Protein AF-A0A0F9DLK7-F1 (afdb_monomer_lite)

Foldseek 3Di:
DDPPDLPDDPDPVSLVVVQKDWDAPVLQVLLVVLPDDFSDDDPDDRITIDHNQLVLLSVDPPCVVCSSVLSNVCNVDVVLVVVLSVLLVVVPPPSPVNNVSSVVVSCVVCVVSPD

pLDDT: mean 80.86, std 14.22, range [30.17, 93.94]

Organism: NCBI:txid412755

Structure (mmCIF, N/CA/C/O backbone):
data_AF-A0A0F9DLK7-F1
#
_entry.id   AF-A0A0F9DLK7-F1
#
loop_
_atom_site.group_PDB
_atom_site.id
_atom_site.type_symbol
_atom_site.label_atom_id
_atom_site.label_alt_id
_atom_site.label_comp_id
_atom_site.label_asym_id
_atom_site.label_entity_id
_atom_site.label_seq_id
_atom_site.pdbx_PDB_ins_code
_atom_site.Cartn_x
_atom_site.Cartn_y
_atom_site.Cartn_z
_atom_site.occupancy
_atom_site.B_iso_or_equiv
_atom_site.auth_seq_id
_atom_site.auth_comp_id
_atom_site.auth_asym_id
_atom_site.auth_atom_id
_atom_site.pdbx_PDB_model_num
ATOM 1 N N . MET A 1 1 ? -1.769 -17.358 2.746 1.00 35.41 1 MET A N 1
ATOM 2 C CA . MET A 1 1 ? -0.573 -17.724 1.949 1.00 35.41 1 MET A CA 1
ATOM 3 C C . MET A 1 1 ? 0.382 -16.548 2.025 1.00 35.41 1 MET A C 1
ATOM 5 O O . MET A 1 1 ? -0.069 -15.435 1.820 1.00 35.41 1 MET A O 1
ATOM 9 N N . SER A 1 2 ? 1.641 -16.766 2.405 1.00 30.17 2 SER A N 1
ATOM 10 C CA . SER A 1 2 ? 2.644 -15.695 2.486 1.00 30.17 2 SER A CA 1
ATOM 11 C C . SER A 1 2 ? 3.242 -15.463 1.094 1.00 30.17 2 SER A C 1
ATOM 13 O O . SER A 1 2 ? 3.656 -16.431 0.456 1.00 30.17 2 SER A O 1
ATOM 15 N N . PHE A 1 3 ? 3.294 -14.214 0.620 1.00 45.53 3 PHE A N 1
ATOM 16 C CA . PHE A 1 3 ? 3.928 -13.813 -0.649 1.00 45.53 3 PHE A CA 1
ATOM 17 C C . PHE A 1 3 ? 5.474 -13.862 -0.580 1.00 45.53 3 PHE A C 1
ATOM 19 O O . PHE A 1 3 ? 6.168 -13.073 -1.210 1.00 45.53 3 PHE A O 1
ATOM 26 N N . ASN A 1 4 ? 6.038 -14.820 0.162 1.00 39.31 4 ASN A N 1
ATOM 27 C CA . ASN A 1 4 ? 7.477 -14.999 0.376 1.00 39.31 4 ASN A CA 1
ATOM 28 C C . ASN A 1 4 ? 8.162 -15.792 -0.747 1.00 39.31 4 ASN A C 1
ATOM 30 O O . ASN A 1 4 ? 9.014 -16.641 -0.490 1.00 39.31 4 ASN A O 1
ATOM 34 N N . ASN A 1 5 ? 7.807 -15.520 -2.001 1.00 35.41 5 ASN A N 1
ATOM 35 C CA . ASN A 1 5 ? 8.650 -15.922 -3.118 1.00 35.41 5 ASN A CA 1
ATOM 36 C C . ASN A 1 5 ? 9.215 -14.637 -3.724 1.00 35.41 5 ASN A C 1
ATOM 38 O O . ASN A 1 5 ? 8.425 -13.843 -4.238 1.00 35.41 5 ASN A O 1
ATOM 42 N N . PRO A 1 6 ? 10.534 -14.384 -3.648 1.00 42.22 6 PRO A N 1
ATOM 43 C CA . PRO A 1 6 ? 11.109 -13.202 -4.264 1.00 42.22 6 PRO A CA 1
ATOM 44 C C . PRO A 1 6 ? 10.971 -13.354 -5.780 1.00 42.22 6 PRO A C 1
ATOM 46 O O . PRO A 1 6 ? 11.778 -14.010 -6.438 1.00 42.22 6 PRO A O 1
ATOM 49 N N . ILE A 1 7 ? 9.901 -12.787 -6.339 1.00 51.16 7 ILE A N 1
ATOM 50 C CA . ILE A 1 7 ? 9.761 -12.618 -7.779 1.00 51.16 7 ILE A CA 1
ATOM 51 C C . ILE A 1 7 ? 10.892 -11.678 -8.183 1.00 51.16 7 ILE A C 1
ATOM 53 O O . ILE A 1 7 ? 10.951 -10.522 -7.759 1.00 51.16 7 ILE A O 1
ATOM 57 N N . ASN A 1 8 ? 11.847 -12.219 -8.935 1.00 55.75 8 ASN A N 1
ATOM 58 C CA . ASN A 1 8 ? 13.026 -11.480 -9.341 1.00 55.75 8 ASN A CA 1
ATOM 59 C C . ASN A 1 8 ? 12.688 -10.682 -10.603 1.00 55.75 8 ASN A C 1
ATOM 61 O O . ASN A 1 8 ? 12.758 -11.213 -11.710 1.00 55.75 8 ASN A O 1
ATOM 65 N N . PHE A 1 9 ? 12.235 -9.442 -10.427 1.00 61.44 9 PHE A N 1
ATOM 66 C CA . PHE A 1 9 ? 11.928 -8.560 -11.547 1.00 61.44 9 PHE A CA 1
ATOM 67 C C . PHE A 1 9 ? 13.235 -8.023 -12.148 1.00 61.44 9 PHE A C 1
ATOM 69 O O . PHE A 1 9 ? 13.995 -7.316 -11.493 1.00 61.44 9 PHE A O 1
ATOM 76 N N . ASN A 1 10 ? 13.499 -8.337 -13.412 1.00 66.62 10 ASN A N 1
ATOM 77 C CA . ASN A 1 10 ? 14.723 -7.993 -14.136 1.00 66.62 10 ASN A CA 1
ATOM 78 C C . ASN A 1 10 ? 14.671 -6.598 -14.775 1.00 66.62 10 ASN A C 1
ATOM 80 O O . ASN A 1 10 ? 15.671 -6.122 -15.316 1.00 66.62 10 ASN A O 1
ATOM 84 N N . SER A 1 11 ? 13.513 -5.927 -14.759 1.00 73.19 11 SER A N 1
ATOM 85 C CA . SER A 1 11 ? 13.381 -4.578 -15.308 1.00 73.19 11 SER A CA 1
ATOM 86 C C . SER A 1 11 ? 12.266 -3.749 -14.667 1.00 73.19 11 SER A C 1
ATOM 88 O O . SER A 1 11 ? 11.283 -4.259 -14.132 1.00 73.19 11 SER A O 1
ATOM 90 N N . ALA A 1 12 ? 12.372 -2.426 -14.818 1.00 74.94 12 ALA A N 1
ATOM 91 C CA . ALA A 1 12 ? 11.305 -1.491 -14.465 1.00 74.94 12 ALA A CA 1
ATOM 92 C C . ALA A 1 12 ? 10.008 -1.708 -15.273 1.00 74.94 12 ALA A C 1
ATOM 94 O O . ALA A 1 12 ? 8.959 -1.207 -14.876 1.00 74.94 12 ALA A O 1
ATOM 95 N N . ASN A 1 13 ? 10.064 -2.393 -16.421 1.00 79.94 13 ASN A N 1
ATOM 96 C CA . ASN A 1 13 ? 8.870 -2.710 -17.206 1.00 79.94 13 ASN A CA 1
ATOM 97 C C . ASN A 1 13 ? 8.123 -3.898 -16.604 1.00 79.94 13 ASN A C 1
ATOM 99 O O . ASN A 1 13 ? 6.918 -3.791 -16.416 1.00 79.94 13 ASN A O 1
ATOM 103 N N . GLU A 1 14 ? 8.837 -4.948 -16.193 1.00 80.06 14 GLU A N 1
ATOM 104 C CA . GLU A 1 14 ? 8.234 -6.099 -15.509 1.00 80.06 14 GLU A CA 1
ATOM 105 C C . GLU A 1 14 ? 7.560 -5.679 -14.194 1.00 80.06 14 GLU A C 1
ATOM 107 O O . GLU A 1 14 ? 6.445 -6.101 -13.903 1.00 80.06 14 GLU A O 1
ATOM 112 N N . LEU A 1 15 ? 8.181 -4.765 -13.438 1.00 79.81 15 LEU A N 1
ATOM 113 C CA . LEU A 1 15 ? 7.574 -4.184 -12.235 1.00 79.81 15 LEU A CA 1
ATOM 114 C C . LEU A 1 15 ? 6.272 -3.435 -12.547 1.00 79.81 15 LEU A C 1
ATOM 116 O O . LEU A 1 15 ? 5.273 -3.618 -11.855 1.00 79.81 15 LEU A O 1
ATOM 120 N N . ARG A 1 16 ? 6.250 -2.614 -13.603 1.00 78.81 16 ARG A N 1
ATOM 121 C CA . ARG A 1 16 ? 5.030 -1.900 -14.015 1.00 78.81 16 ARG A CA 1
ATOM 122 C C . ARG A 1 16 ? 3.938 -2.850 -14.488 1.00 78.81 16 ARG A C 1
ATOM 124 O O . ARG A 1 16 ? 2.778 -2.642 -14.149 1.00 78.81 16 ARG A O 1
ATOM 131 N N . GLU A 1 17 ? 4.301 -3.875 -15.252 1.00 80.38 17 GLU A N 1
ATOM 132 C CA . GLU A 1 17 ? 3.375 -4.915 -15.711 1.00 80.38 17 GLU A CA 1
ATOM 133 C C . GLU A 1 17 ? 2.789 -5.708 -14.538 1.00 80.38 17 GLU A C 1
ATOM 135 O O . GLU A 1 17 ? 1.607 -6.038 -14.559 1.00 80.38 17 GLU A O 1
ATOM 140 N N . ALA A 1 18 ? 3.568 -5.914 -13.475 1.00 78.38 18 ALA A N 1
ATOM 141 C CA . ALA A 1 18 ? 3.115 -6.522 -12.227 1.00 78.38 18 ALA A CA 1
ATOM 142 C C . ALA A 1 18 ? 2.320 -5.569 -11.307 1.00 78.38 18 ALA A C 1
ATOM 144 O O . ALA A 1 18 ? 1.905 -5.963 -10.216 1.00 78.38 18 ALA A O 1
ATOM 145 N N . GLY A 1 19 ? 2.085 -4.320 -11.725 1.00 80.31 19 GLY A N 1
ATOM 146 C CA . GLY A 1 19 ? 1.304 -3.347 -10.959 1.00 80.31 19 GLY A CA 1
ATOM 147 C C . GLY A 1 19 ? 2.090 -2.627 -9.862 1.00 80.31 19 GLY A C 1
ATOM 148 O O . GLY A 1 19 ? 1.484 -2.089 -8.935 1.00 80.31 19 GLY A O 1
ATOM 149 N N . TYR A 1 20 ? 3.420 -2.590 -9.956 1.00 85.19 20 TYR A N 1
ATOM 150 C CA . TYR A 1 20 ? 4.276 -1.787 -9.088 1.00 85.19 20 TYR A CA 1
ATOM 151 C C . TYR A 1 20 ? 4.560 -0.424 -9.713 1.00 85.19 20 TYR A C 1
ATOM 153 O O . TYR A 1 20 ? 4.742 -0.278 -10.925 1.00 85.19 20 TYR A O 1
ATOM 161 N N . VAL A 1 21 ? 4.665 0.593 -8.864 1.00 85.00 21 VAL A N 1
ATOM 162 C CA . VAL A 1 21 ? 5.045 1.949 -9.267 1.00 85.00 21 VAL A CA 1
ATOM 163 C C . VAL A 1 21 ? 6.178 2.467 -8.386 1.00 85.00 21 VAL A C 1
ATOM 165 O O . VAL A 1 21 ? 6.282 2.093 -7.214 1.00 85.00 21 VAL A O 1
ATOM 168 N N . PRO A 1 22 ? 7.054 3.321 -8.937 1.00 87.25 22 PRO A N 1
ATOM 169 C CA . PRO A 1 22 ? 8.173 3.832 -8.179 1.00 87.25 22 PRO A CA 1
ATOM 170 C C . PRO A 1 22 ? 7.765 5.036 -7.318 1.00 87.25 22 PRO A C 1
ATOM 172 O O . PRO A 1 22 ? 7.084 5.944 -7.796 1.00 87.25 22 PRO A O 1
ATOM 175 N N . VAL A 1 23 ? 8.278 5.096 -6.093 1.00 87.00 23 VAL A N 1
ATOM 176 C CA . VAL A 1 23 ? 8.156 6.222 -5.156 1.00 87.00 23 VAL A CA 1
ATOM 177 C C . VAL A 1 23 ? 9.535 6.803 -4.814 1.00 87.00 23 VAL A C 1
ATOM 179 O O . VAL A 1 23 ? 10.569 6.180 -5.075 1.00 87.00 23 VAL A O 1
ATOM 182 N N . GLY A 1 24 ? 9.561 8.024 -4.275 1.00 88.56 24 GLY A N 1
ATOM 183 C CA . GLY A 1 24 ? 10.785 8.696 -3.833 1.00 88.56 24 GLY A CA 1
ATOM 184 C C . GLY A 1 24 ? 11.232 8.289 -2.425 1.00 88.56 24 GLY A C 1
ATOM 185 O O . GLY A 1 24 ? 10.581 7.495 -1.747 1.00 88.56 24 GLY A O 1
ATOM 186 N N . ILE A 1 25 ? 12.358 8.858 -1.982 1.00 88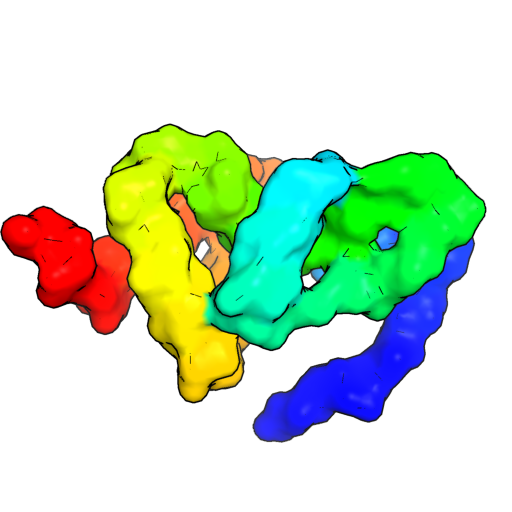.81 25 ILE A N 1
ATOM 187 C CA . ILE A 1 25 ? 12.990 8.555 -0.684 1.00 88.81 25 ILE A CA 1
ATOM 188 C C . ILE A 1 25 ? 12.057 8.873 0.494 1.00 88.81 25 ILE A C 1
ATOM 190 O O . ILE A 1 25 ? 11.933 8.062 1.407 1.00 88.81 25 ILE A O 1
ATOM 194 N N . GLU A 1 26 ? 11.376 10.020 0.469 1.00 89.38 26 GLU A N 1
ATOM 195 C CA . GLU A 1 26 ? 10.479 10.441 1.555 1.00 89.38 26 GLU A CA 1
ATOM 196 C C . GLU A 1 26 ? 9.272 9.508 1.693 1.00 89.38 26 GLU A C 1
ATOM 198 O O . GLU A 1 26 ? 8.922 9.084 2.794 1.00 89.38 26 GLU A O 1
ATOM 203 N N . GLN A 1 27 ? 8.663 9.129 0.566 1.00 90.75 27 GLN A N 1
ATOM 204 C CA . GLN A 1 27 ? 7.553 8.180 0.549 1.00 90.75 27 GLN A CA 1
ATOM 205 C C . GLN A 1 27 ? 7.998 6.795 1.021 1.00 90.75 27 GLN A C 1
ATOM 207 O O . GLN A 1 27 ? 7.281 6.149 1.779 1.00 90.75 27 GLN A O 1
ATOM 212 N N . ASN A 1 28 ? 9.193 6.357 0.616 1.00 91.25 28 ASN A N 1
ATOM 213 C CA . ASN A 1 28 ? 9.773 5.105 1.083 1.00 91.25 28 ASN A CA 1
ATOM 214 C C . ASN A 1 28 ? 9.987 5.110 2.602 1.00 91.25 28 ASN A C 1
ATOM 216 O O . ASN A 1 28 ? 9.608 4.151 3.258 1.00 91.25 28 ASN A O 1
ATOM 220 N N . ALA A 1 29 ? 10.533 6.190 3.171 1.00 90.62 29 ALA A N 1
ATOM 221 C CA . ALA A 1 29 ? 10.727 6.307 4.617 1.00 90.62 29 ALA A CA 1
ATOM 222 C C . ALA A 1 29 ? 9.402 6.242 5.398 1.00 90.62 29 ALA A C 1
ATOM 224 O O . ALA A 1 29 ? 9.336 5.653 6.476 1.00 90.62 29 ALA A O 1
ATOM 225 N N . LEU A 1 30 ? 8.330 6.823 4.851 1.00 92.38 30 LEU A N 1
ATOM 226 C CA . LEU A 1 30 ? 6.997 6.708 5.437 1.00 92.38 30 LEU A CA 1
ATOM 227 C C . LEU A 1 30 ? 6.471 5.265 5.389 1.00 92.38 30 LEU A C 1
ATOM 229 O O . LEU A 1 30 ? 5.940 4.780 6.386 1.00 92.38 30 LEU A O 1
ATOM 233 N N . LEU A 1 31 ? 6.617 4.591 4.248 1.00 92.56 31 LEU A N 1
ATOM 234 C CA . LEU A 1 31 ? 6.156 3.216 4.052 1.00 92.56 31 LEU A CA 1
ATOM 235 C C . LEU A 1 31 ? 6.896 2.228 4.955 1.00 92.56 31 LEU A C 1
ATOM 237 O O . LEU A 1 31 ? 6.249 1.432 5.633 1.00 92.56 31 LEU A O 1
ATOM 241 N N . THR A 1 32 ? 8.219 2.343 5.061 1.00 92.75 32 THR A N 1
AT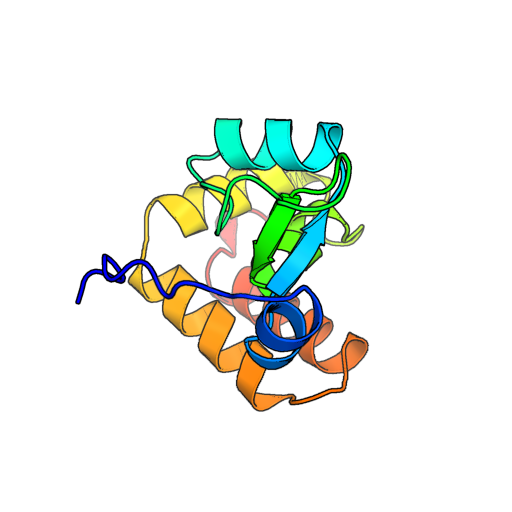OM 242 C CA . THR A 1 32 ? 9.015 1.494 5.956 1.00 92.75 32 THR A CA 1
ATOM 243 C C . THR A 1 32 ? 8.672 1.728 7.424 1.00 92.75 32 THR A C 1
ATOM 245 O O . THR A 1 32 ? 8.539 0.771 8.181 1.00 92.75 32 THR A O 1
ATOM 248 N N . ASN A 1 33 ? 8.414 2.975 7.833 1.00 93.12 33 ASN A N 1
ATOM 249 C CA . ASN A 1 33 ? 7.924 3.284 9.182 1.00 93.12 33 ASN A CA 1
ATOM 250 C C . ASN A 1 33 ? 6.516 2.717 9.470 1.00 93.12 33 ASN A C 1
ATOM 252 O O . ASN A 1 33 ? 6.113 2.600 10.628 1.00 93.12 33 ASN A O 1
ATOM 256 N N . CYS A 1 34 ? 5.749 2.380 8.431 1.00 92.38 34 CYS A N 1
ATOM 257 C CA . CYS A 1 34 ? 4.450 1.722 8.560 1.00 92.38 34 CYS A CA 1
ATOM 258 C C . CYS A 1 34 ? 4.527 0.192 8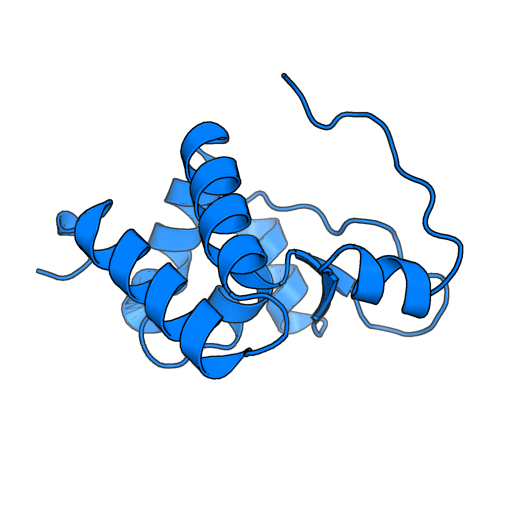.435 1.00 92.38 34 CYS A C 1
ATOM 260 O O . CYS A 1 34 ? 3.492 -0.450 8.569 1.00 92.38 34 CYS A O 1
ATOM 262 N N . GLY A 1 35 ? 5.716 -0.386 8.227 1.00 90.88 35 GLY A N 1
ATOM 263 C CA . GLY A 1 35 ? 5.920 -1.835 8.139 1.00 90.88 35 GLY A CA 1
ATOM 264 C C . GLY A 1 35 ? 5.947 -2.409 6.720 1.00 90.88 35 GLY A C 1
ATOM 265 O O . GLY A 1 35 ? 5.975 -3.626 6.578 1.00 90.88 35 GLY A O 1
ATOM 266 N N . PHE A 1 36 ? 5.958 -1.572 5.678 1.00 91.38 36 PHE A N 1
ATOM 267 C CA . PHE A 1 36 ? 6.086 -2.040 4.296 1.00 91.38 36 PHE A CA 1
ATOM 268 C C . PHE A 1 36 ? 7.545 -2.132 3.865 1.00 91.38 36 PHE A C 1
ATOM 270 O O . PHE A 1 36 ? 8.362 -1.270 4.192 1.00 91.38 36 PHE A O 1
ATOM 277 N N . GLU A 1 37 ? 7.845 -3.126 3.037 1.00 89.50 37 GLU A N 1
ATOM 278 C CA . GLU A 1 37 ? 9.151 -3.284 2.409 1.00 89.50 37 GLU A CA 1
ATOM 279 C C . GLU A 1 37 ? 9.040 -3.077 0.892 1.00 89.50 37 GLU A C 1
ATOM 281 O O . GLU A 1 37 ? 8.058 -3.503 0.273 1.00 89.50 37 GLU A O 1
ATOM 286 N N . PRO A 1 38 ? 10.015 -2.401 0.261 1.00 87.31 38 PRO A N 1
ATOM 287 C CA . PRO A 1 38 ? 10.023 -2.250 -1.184 1.00 87.31 38 PRO A CA 1
ATOM 288 C C . PRO A 1 38 ? 10.258 -3.609 -1.848 1.00 87.31 38 PRO A C 1
ATOM 290 O O . PRO A 1 38 ? 11.042 -4.419 -1.360 1.00 87.31 38 PRO A O 1
ATOM 293 N N . ALA A 1 39 ? 9.646 -3.824 -3.015 1.00 79.44 39 ALA A N 1
ATOM 294 C CA . ALA A 1 39 ? 9.700 -5.105 -3.722 1.00 79.44 39 ALA A CA 1
ATOM 295 C C . ALA A 1 39 ? 11.135 -5.580 -4.004 1.00 79.44 39 ALA A C 1
ATOM 297 O O . ALA A 1 39 ? 11.385 -6.780 -3.988 1.00 79.44 39 ALA A O 1
ATOM 298 N N . GLN A 1 40 ? 12.065 -4.644 -4.252 1.00 68.38 40 GLN A N 1
ATOM 299 C CA . GLN A 1 40 ? 13.500 -4.899 -4.397 1.00 68.38 40 GLN A CA 1
ATOM 300 C C . GLN A 1 40 ? 14.346 -3.646 -4.094 1.00 68.38 40 GLN A C 1
ATOM 302 O O . GLN A 1 40 ? 13.882 -2.520 -4.326 1.00 68.38 40 GLN A O 1
ATOM 307 N N . PRO A 1 41 ? 15.617 -3.805 -3.666 1.00 59.41 41 PRO A N 1
ATOM 308 C CA . PRO A 1 41 ? 16.617 -2.747 -3.769 1.00 59.41 41 PRO A CA 1
ATOM 309 C C . PRO A 1 41 ? 16.864 -2.442 -5.253 1.00 59.41 41 PRO A C 1
ATOM 311 O O . PRO A 1 41 ? 17.267 -3.298 -6.034 1.00 59.41 41 PRO A O 1
ATOM 314 N N . ASN A 1 42 ? 16.544 -1.217 -5.653 1.00 59.12 42 ASN A N 1
ATOM 315 C CA . ASN A 1 42 ? 16.466 -0.811 -7.050 1.00 59.12 42 ASN A CA 1
ATOM 316 C C . ASN A 1 42 ? 17.812 -0.969 -7.797 1.00 59.12 42 ASN A C 1
ATOM 318 O O . ASN A 1 42 ? 18.815 -0.416 -7.341 1.00 59.12 42 ASN A O 1
ATOM 322 N N . PRO A 1 43 ? 17.852 -1.623 -8.974 1.00 54.19 43 PRO A N 1
ATOM 323 C CA . PRO A 1 43 ? 19.049 -1.645 -9.815 1.00 54.19 43 PRO A CA 1
ATOM 324 C C . PRO A 1 43 ? 19.318 -0.312 -10.543 1.00 54.19 43 PRO A C 1
ATOM 326 O O . PRO A 1 43 ? 20.420 -0.110 -11.049 1.00 54.19 43 PRO A O 1
ATOM 329 N N . ILE A 1 44 ? 18.343 0.610 -10.633 1.00 53.66 44 ILE A N 1
ATOM 330 C CA . ILE A 1 44 ? 18.435 1.839 -11.445 1.00 53.66 44 ILE A CA 1
ATOM 331 C C . ILE A 1 44 ? 17.847 3.058 -10.696 1.00 53.66 44 ILE A C 1
ATOM 333 O O . ILE A 1 44 ? 16.658 3.376 -10.793 1.00 53.66 44 ILE A O 1
ATOM 337 N N . GLY A 1 45 ? 18.704 3.798 -9.982 1.00 64.06 45 GLY A N 1
ATOM 338 C CA . GLY A 1 45 ? 18.406 5.127 -9.416 1.00 64.06 45 GLY A CA 1
ATOM 339 C C . GLY A 1 45 ? 17.743 5.147 -8.022 1.00 64.06 45 GLY A C 1
ATOM 340 O O . GLY A 1 45 ? 17.503 4.102 -7.429 1.00 64.06 45 GLY A O 1
ATOM 341 N N . PRO A 1 46 ? 17.416 6.336 -7.471 1.00 66.56 46 PRO A N 1
ATOM 342 C CA . PRO A 1 46 ? 16.991 6.506 -6.071 1.00 66.56 46 PRO A CA 1
ATOM 343 C C . PRO A 1 46 ? 15.502 6.198 -5.814 1.00 66.56 46 PRO A C 1
ATOM 345 O O . PRO A 1 46 ? 14.916 6.711 -4.863 1.00 66.56 46 PRO A O 1
ATOM 348 N N . ARG A 1 47 ? 14.848 5.442 -6.703 1.00 78.00 47 ARG A N 1
ATOM 349 C CA . ARG A 1 47 ? 13.413 5.126 -6.601 1.00 78.00 47 ARG A CA 1
ATOM 350 C C . ARG A 1 47 ? 13.187 3.786 -5.899 1.00 78.00 47 ARG A C 1
ATOM 352 O O . ARG A 1 47 ? 14.017 2.896 -6.024 1.00 78.00 47 ARG A O 1
ATOM 359 N N . PHE A 1 48 ? 12.058 3.633 -5.218 1.00 87.31 48 PHE A N 1
ATOM 360 C CA . PHE A 1 48 ? 11.664 2.405 -4.514 1.00 87.31 48 PHE A CA 1
ATOM 361 C C . PHE A 1 48 ? 10.340 1.900 -5.074 1.00 87.31 48 PHE A C 1
ATOM 363 O O . PHE A 1 48 ? 9.476 2.712 -5.386 1.00 87.31 48 PHE A O 1
ATOM 370 N N . TRP A 1 49 ? 10.169 0.592 -5.234 1.00 87.25 49 TRP A N 1
ATOM 371 C CA . TRP A 1 49 ? 9.005 0.037 -5.930 1.00 87.25 49 TRP A CA 1
ATOM 372 C C . TRP A 1 49 ? 8.021 -0.596 -4.956 1.00 87.25 49 TRP A C 1
ATOM 374 O O . TRP A 1 49 ? 8.394 -1.479 -4.189 1.00 87.25 49 TRP A O 1
ATOM 384 N N . TYR A 1 50 ? 6.765 -0.157 -5.030 1.00 88.94 50 TYR A N 1
ATOM 385 C CA . TYR A 1 50 ? 5.663 -0.631 -4.193 1.00 88.94 50 TYR A CA 1
ATOM 386 C C . TYR A 1 50 ? 4.437 -0.954 -5.049 1.00 88.94 50 TYR A C 1
ATOM 388 O O . TYR A 1 50 ? 4.308 -0.391 -6.145 1.00 88.94 50 TYR A O 1
ATOM 396 N N . PRO A 1 51 ? 3.526 -1.821 -4.571 1.00 88.31 51 PRO A N 1
ATOM 397 C CA . PRO A 1 51 ? 2.243 -2.031 -5.226 1.00 88.31 51 PRO A CA 1
ATOM 398 C C . PRO A 1 51 ? 1.517 -0.698 -5.443 1.00 88.31 51 PRO A C 1
ATOM 400 O O . PRO A 1 51 ? 1.519 0.177 -4.572 1.00 88.31 51 PRO A O 1
ATOM 403 N N . ALA A 1 52 ? 0.893 -0.523 -6.606 1.00 85.62 52 ALA A N 1
ATOM 404 C CA . ALA A 1 52 ? 0.325 0.761 -7.011 1.00 85.62 52 ALA A CA 1
ATOM 405 C C . ALA A 1 52 ? -0.751 1.298 -6.058 1.00 85.62 52 ALA A C 1
ATOM 407 O O . ALA A 1 52 ? -0.815 2.506 -5.848 1.00 85.62 52 ALA A O 1
ATOM 408 N N . HIS A 1 53 ? -1.538 0.422 -5.428 1.00 85.69 53 HIS A N 1
ATOM 409 C CA . HIS A 1 53 ? -2.525 0.821 -4.425 1.00 85.69 53 HIS A CA 1
ATOM 410 C C . HIS A 1 53 ? -1.861 1.398 -3.158 1.00 85.69 53 HIS A C 1
ATOM 412 O O . HIS A 1 53 ? -2.286 2.444 -2.676 1.00 85.69 53 HIS A O 1
ATOM 418 N N . ILE A 1 54 ? -0.757 0.808 -2.680 1.00 90.56 54 ILE A N 1
ATOM 419 C CA . ILE A 1 54 ? 0.032 1.330 -1.548 1.00 90.56 54 ILE A CA 1
ATOM 420 C C . ILE A 1 54 ? 0.700 2.662 -1.904 1.00 90.56 54 ILE A C 1
ATOM 422 O O . ILE A 1 54 ? 0.615 3.638 -1.158 1.00 90.56 54 ILE A O 1
ATOM 426 N N . ALA A 1 55 ? 1.328 2.749 -3.076 1.00 88.00 55 ALA A N 1
ATOM 427 C CA . ALA A 1 55 ? 1.945 3.991 -3.539 1.00 88.00 55 ALA A CA 1
ATOM 428 C C . ALA A 1 55 ? 0.912 5.112 -3.773 1.00 88.00 55 ALA A C 1
ATOM 430 O O . ALA A 1 55 ? 1.184 6.287 -3.499 1.00 88.00 55 ALA A O 1
ATOM 431 N N . GLY A 1 56 ? -0.287 4.751 -4.235 1.00 84.88 56 GLY A N 1
ATOM 432 C CA . GLY A 1 56 ? -1.432 5.646 -4.360 1.00 84.88 56 GLY A CA 1
ATOM 433 C C . GLY A 1 56 ? -1.831 6.257 -3.018 1.00 84.88 56 GLY A C 1
ATOM 434 O O . GLY A 1 56 ? -2.045 7.462 -2.944 1.00 84.88 56 GLY A O 1
ATOM 435 N N . ILE A 1 57 ? -1.810 5.481 -1.927 1.00 86.75 57 ILE A N 1
ATOM 436 C CA . ILE A 1 57 ? -2.142 5.970 -0.575 1.00 86.75 57 ILE A CA 1
ATOM 437 C C . ILE A 1 57 ? -1.177 7.054 -0.103 1.00 86.75 57 ILE A C 1
ATOM 439 O O . ILE A 1 57 ? -1.573 8.057 0.501 1.00 86.75 57 ILE A O 1
ATOM 443 N N . VAL A 1 58 ? 0.105 6.882 -0.408 1.00 87.12 58 VAL A N 1
ATOM 444 C CA . VAL A 1 58 ? 1.134 7.838 0.001 1.00 87.12 58 VAL A CA 1
ATOM 445 C C . VAL A 1 58 ? 1.072 9.131 -0.809 1.00 87.12 58 VAL A C 1
ATOM 447 O O . VAL A 1 58 ? 1.352 10.207 -0.282 1.00 87.12 58 VAL A O 1
ATOM 450 N N . THR A 1 59 ? 0.701 9.033 -2.084 1.00 78.75 59 THR A N 1
ATOM 451 C CA . THR A 1 59 ? 0.666 10.169 -3.018 1.00 78.75 59 THR A CA 1
ATOM 452 C C . THR A 1 59 ? -0.699 10.860 -3.086 1.00 78.75 59 THR A C 1
ATOM 454 O O . THR A 1 59 ? -0.778 12.016 -3.498 1.00 78.75 59 THR A O 1
ATOM 457 N N . GLY A 1 60 ? -1.764 10.194 -2.639 1.00 73.88 60 GLY A N 1
ATOM 458 C CA . GLY A 1 60 ? -3.131 10.699 -2.636 1.00 73.88 60 GLY A CA 1
ATOM 459 C C . GLY A 1 60 ? -3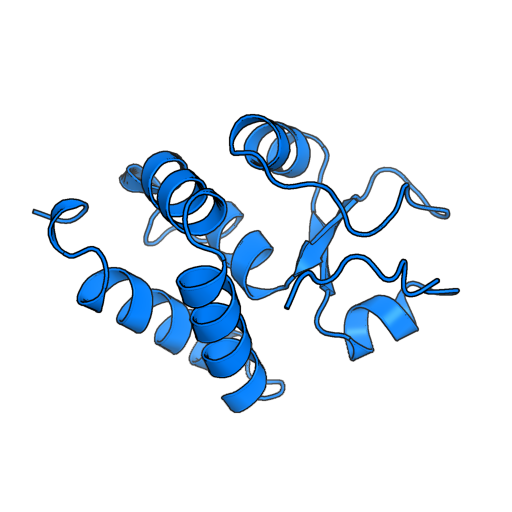.370 11.791 -1.590 1.00 73.88 60 GLY A C 1
ATOM 460 O O . GLY A 1 60 ? -2.961 11.683 -0.429 1.00 73.88 60 GLY A O 1
ATOM 461 N N . SER A 1 61 ? -4.077 12.846 -2.002 1.00 69.69 61 SER A N 1
ATOM 462 C CA . SER A 1 61 ? -4.490 13.961 -1.138 1.00 69.69 61 SER A CA 1
ATOM 463 C C . SER A 1 61 ? -5.722 13.644 -0.284 1.00 69.69 61 SER A C 1
ATOM 465 O O . SER A 1 61 ? -5.882 14.221 0.785 1.00 69.69 61 SER A O 1
ATOM 467 N N . PHE A 1 62 ? -6.571 12.715 -0.731 1.00 67.88 62 PHE A N 1
ATOM 468 C CA . PHE A 1 62 ? -7.895 12.469 -0.146 1.00 67.88 62 PHE A CA 1
ATOM 469 C C . PHE A 1 62 ? -7.860 11.844 1.256 1.00 67.88 62 PHE A C 1
ATOM 471 O O . PHE A 1 62 ? -8.743 12.085 2.064 1.00 67.88 62 PHE A O 1
ATOM 478 N N . ILE A 1 63 ? -6.812 11.078 1.552 1.00 76.69 63 ILE A N 1
ATOM 479 C CA . ILE A 1 63 ? -6.621 10.372 2.827 1.00 76.69 63 ILE A CA 1
ATOM 480 C C . ILE A 1 63 ? -5.388 10.882 3.582 1.00 76.69 63 ILE A C 1
ATOM 482 O O . ILE A 1 63 ? -4.809 10.179 4.407 1.00 76.69 63 ILE A O 1
ATOM 486 N N . ALA A 1 64 ? -4.934 12.100 3.269 1.00 76.94 64 ALA A N 1
ATOM 487 C CA . ALA A 1 64 ? -3.673 12.632 3.779 1.00 76.94 64 ALA A CA 1
ATOM 488 C C . ALA A 1 64 ? -3.625 12.692 5.316 1.00 76.94 64 ALA A C 1
ATOM 490 O O . ALA A 1 64 ? -2.581 12.394 5.895 1.00 76.94 64 ALA A O 1
ATOM 491 N N . THR A 1 65 ? -4.744 13.023 5.966 1.00 83.75 65 THR A N 1
ATOM 492 C CA . THR A 1 65 ? -4.835 13.165 7.429 1.00 83.75 65 THR A CA 1
ATOM 493 C C . THR A 1 65 ? -4.739 11.814 8.146 1.00 83.75 65 THR A C 1
ATOM 495 O O . THR A 1 65 ? -4.069 11.701 9.168 1.00 83.75 65 THR A O 1
ATOM 498 N N . GLN A 1 66 ? -5.339 10.765 7.579 1.00 87.31 66 GLN A N 1
ATOM 499 C CA . GLN A 1 66 ? -5.398 9.412 8.144 1.00 87.31 66 GLN A CA 1
ATOM 500 C C . GLN A 1 66 ? -4.307 8.480 7.607 1.00 87.31 66 GLN A C 1
ATOM 502 O O . GLN A 1 66 ? -4.231 7.320 8.010 1.00 87.31 66 GLN A O 1
ATOM 507 N N . ARG A 1 67 ? -3.455 8.960 6.694 1.00 90.31 67 ARG A N 1
ATOM 508 C CA . ARG A 1 67 ? -2.539 8.140 5.887 1.00 90.31 67 ARG A CA 1
ATOM 509 C C . ARG A 1 67 ? -1.752 7.118 6.704 1.00 90.31 67 ARG A C 1
ATOM 511 O O . ARG A 1 67 ? -1.685 5.959 6.321 1.00 90.31 67 ARG A O 1
ATOM 518 N N . VAL A 1 68 ? -1.162 7.537 7.823 1.00 91.81 68 VAL A N 1
ATOM 519 C CA . VAL A 1 68 ? -0.358 6.649 8.681 1.00 91.81 68 VAL A CA 1
ATOM 520 C C . VAL A 1 68 ? -1.217 5.554 9.314 1.00 91.81 68 VAL A C 1
ATOM 522 O O . VAL A 1 68 ? -0.789 4.405 9.364 1.00 91.81 68 VAL A O 1
ATOM 525 N N . ALA A 1 69 ? -2.417 5.892 9.792 1.00 92.50 69 ALA A N 1
ATOM 526 C CA . ALA A 1 69 ? -3.327 4.927 10.403 1.00 92.50 69 ALA A CA 1
ATOM 527 C C . ALA A 1 69 ? -3.813 3.899 9.372 1.00 92.50 69 ALA A C 1
ATOM 529 O O . ALA A 1 69 ? -3.745 2.705 9.638 1.00 92.50 69 ALA A O 1
ATOM 530 N N . ILE A 1 70 ? -4.181 4.355 8.170 1.00 92.94 70 ILE A N 1
ATOM 531 C CA . ILE A 1 70 ? -4.576 3.489 7.049 1.00 92.94 70 ILE A CA 1
ATOM 532 C C . ILE A 1 70 ? -3.433 2.548 6.669 1.00 92.94 70 ILE A C 1
ATOM 534 O O . ILE A 1 70 ? -3.629 1.342 6.591 1.00 92.94 70 ILE A O 1
ATOM 538 N N . LEU A 1 71 ? -2.222 3.079 6.470 1.00 93.62 71 LEU A N 1
ATOM 539 C CA . LEU A 1 71 ? -1.056 2.266 6.116 1.00 93.62 71 LEU A CA 1
ATOM 540 C C . LEU A 1 71 ? -0.761 1.207 7.184 1.00 93.62 71 LEU A C 1
ATOM 542 O O . LEU A 1 71 ? -0.484 0.064 6.843 1.00 93.62 71 LEU A O 1
ATOM 546 N N . ARG A 1 72 ? -0.864 1.554 8.470 1.00 93.50 72 ARG A N 1
ATOM 547 C CA . ARG A 1 72 ? -0.678 0.591 9.564 1.00 93.50 72 ARG A CA 1
ATOM 548 C C . ARG A 1 72 ? -1.787 -0.455 9.632 1.00 93.50 72 ARG A C 1
ATOM 550 O O . ARG A 1 72 ? -1.480 -1.605 9.918 1.00 93.50 72 ARG A O 1
ATOM 557 N N . ALA A 1 73 ? -3.036 -0.077 9.365 1.00 93.56 73 ALA A N 1
ATOM 558 C CA . ALA A 1 73 ? -4.148 -1.021 9.296 1.00 93.56 73 ALA A CA 1
ATOM 559 C C . ALA A 1 73 ? -3.938 -2.036 8.163 1.00 93.56 73 ALA A C 1
ATOM 561 O O . ALA A 1 73 ? -4.093 -3.231 8.377 1.00 93.56 73 ALA A O 1
ATOM 562 N N . ILE A 1 74 ? -3.481 -1.572 6.996 1.00 93.44 74 ILE A N 1
ATOM 563 C CA . ILE A 1 74 ? -3.126 -2.439 5.866 1.00 93.44 74 ILE A CA 1
ATOM 564 C C . ILE A 1 74 ? -1.956 -3.360 6.223 1.00 93.44 74 ILE A C 1
ATOM 566 O O . ILE A 1 74 ? -2.053 -4.563 6.027 1.00 93.44 74 ILE A O 1
ATOM 570 N N . ALA A 1 75 ? -0.871 -2.828 6.793 1.00 92.12 75 ALA A N 1
ATOM 571 C CA . ALA A 1 75 ? 0.289 -3.640 7.169 1.00 92.12 75 ALA A CA 1
ATOM 572 C C . ALA A 1 75 ? -0.026 -4.686 8.257 1.00 92.12 75 ALA A C 1
ATOM 574 O O . ALA A 1 75 ? 0.641 -5.716 8.339 1.00 92.12 75 ALA A O 1
ATOM 575 N N . ALA A 1 76 ? -1.021 -4.421 9.107 1.00 93.38 76 ALA A N 1
ATOM 576 C CA . ALA A 1 76 ? -1.466 -5.345 10.145 1.00 93.38 76 ALA A CA 1
ATOM 577 C C . ALA A 1 76 ? -2.384 -6.463 9.618 1.00 93.38 76 ALA A C 1
ATOM 579 O O . ALA A 1 76 ? -2.518 -7.485 10.293 1.00 93.38 76 ALA A O 1
ATOM 580 N N . ASP A 1 77 ? -2.992 -6.290 8.440 1.00 93.94 77 ASP A N 1
ATOM 581 C CA . ASP A 1 77 ? -3.969 -7.217 7.867 1.00 93.94 77 ASP A CA 1
ATOM 582 C C . ASP A 1 77 ? -3.628 -7.581 6.403 1.00 93.94 77 ASP A C 1
ATOM 584 O O . ASP A 1 77 ? -4.025 -6.890 5.457 1.00 93.94 77 ASP A O 1
ATOM 588 N N . PRO A 1 78 ? -2.932 -8.714 6.191 1.00 89.62 78 PRO A N 1
ATOM 589 C CA . PRO A 1 78 ? -2.602 -9.199 4.853 1.00 89.62 78 PRO A CA 1
ATOM 590 C C . PRO A 1 78 ? -3.822 -9.540 3.982 1.00 89.62 78 PRO A C 1
ATOM 592 O O . PRO A 1 78 ? -3.716 -9.521 2.754 1.00 89.62 78 PRO A O 1
ATOM 595 N N . GLU A 1 79 ? -4.969 -9.890 4.576 1.00 92.44 79 GLU A N 1
ATOM 596 C CA . GLU A 1 79 ? -6.195 -10.160 3.814 1.00 92.44 79 GLU A CA 1
ATOM 597 C C . GLU A 1 79 ? -6.799 -8.853 3.299 1.00 92.44 79 GLU A C 1
ATOM 599 O O . GLU A 1 79 ? -7.228 -8.780 2.143 1.00 92.44 79 GLU A O 1
ATOM 604 N N . PHE A 1 80 ? -6.748 -7.796 4.112 1.00 92.38 80 PHE A N 1
ATOM 605 C CA . PHE A 1 80 ? -7.142 -6.454 3.700 1.00 92.38 80 PHE A CA 1
ATOM 606 C C . PHE A 1 80 ? -6.237 -5.905 2.587 1.00 92.38 80 PHE A C 1
ATOM 608 O O . PHE A 1 80 ? -6.748 -5.400 1.585 1.00 92.38 80 PHE A O 1
ATOM 615 N N . GLU A 1 81 ? -4.913 -6.071 2.687 1.00 91.62 81 GLU A N 1
ATOM 616 C CA . GLU A 1 81 ? -3.983 -5.706 1.605 1.00 91.62 81 GLU A CA 1
ATOM 617 C C . GLU A 1 81 ? -4.304 -6.456 0.301 1.00 91.62 81 GLU A C 1
ATOM 619 O O . GLU A 1 81 ? -4.410 -5.847 -0.769 1.00 91.62 81 GLU A O 1
ATOM 624 N N . ALA A 1 82 ? -4.529 -7.771 0.377 1.00 88.62 82 ALA A N 1
ATOM 625 C CA . ALA A 1 82 ? -4.878 -8.579 -0.789 1.00 88.62 82 ALA A CA 1
ATOM 626 C C . ALA A 1 82 ? -6.205 -8.136 -1.432 1.00 88.62 82 ALA A C 1
ATOM 628 O O . ALA A 1 82 ? -6.311 -8.104 -2.662 1.00 88.62 82 ALA A O 1
ATOM 629 N N . ALA A 1 83 ? -7.200 -7.752 -0.627 1.00 90.69 83 ALA A N 1
ATOM 630 C CA . ALA A 1 83 ? -8.464 -7.214 -1.119 1.00 90.69 83 ALA A CA 1
ATOM 631 C C . ALA A 1 83 ? -8.268 -5.874 -1.845 1.00 90.69 83 ALA A C 1
ATOM 633 O O . ALA A 1 83 ? -8.777 -5.698 -2.953 1.00 90.69 83 ALA A O 1
ATOM 634 N N . LEU A 1 84 ? -7.471 -4.957 -1.285 1.00 90.06 84 LEU A N 1
ATOM 635 C CA . LEU A 1 84 ? -7.131 -3.683 -1.929 1.00 90.06 84 LEU A CA 1
ATOM 636 C C . LEU A 1 84 ? -6.391 -3.891 -3.253 1.00 90.06 84 LEU A C 1
ATOM 638 O O . LEU A 1 84 ? -6.686 -3.216 -4.244 1.00 90.06 84 LEU A O 1
ATOM 642 N N . TYR A 1 85 ? -5.463 -4.848 -3.297 1.00 88.06 85 TYR A N 1
ATOM 643 C CA . 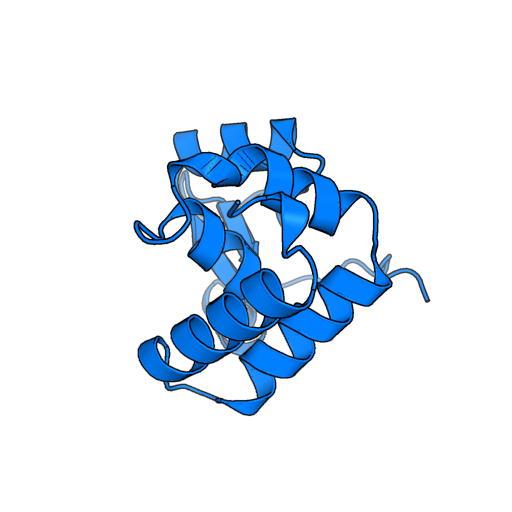TYR A 1 85 ? -4.781 -5.229 -4.530 1.00 88.06 85 TYR A CA 1
ATOM 644 C C . TYR A 1 85 ? -5.759 -5.780 -5.574 1.00 88.06 85 TYR A C 1
ATOM 646 O O . TYR A 1 85 ? -5.711 -5.367 -6.733 1.00 88.06 85 TYR A O 1
ATOM 654 N N . ALA A 1 86 ? -6.677 -6.668 -5.180 1.00 87.88 86 ALA A N 1
ATOM 655 C CA . ALA A 1 86 ? -7.685 -7.226 -6.078 1.00 87.88 86 ALA A CA 1
ATOM 656 C C . ALA A 1 86 ? -8.625 -6.145 -6.632 1.00 87.88 86 ALA A C 1
ATOM 658 O O . ALA A 1 86 ? -8.897 -6.133 -7.836 1.00 87.88 86 ALA A O 1
ATOM 659 N N . VAL A 1 87 ? -9.060 -5.205 -5.782 1.00 87.19 87 VAL A N 1
ATOM 660 C CA . VAL A 1 87 ? -9.820 -4.021 -6.205 1.00 87.19 87 VAL A CA 1
ATOM 661 C C . VAL A 1 87 ? -9.016 -3.257 -7.245 1.00 87.19 87 VAL A C 1
ATOM 663 O O . VAL A 1 87 ? -9.510 -3.055 -8.344 1.00 87.19 87 VAL A O 1
ATOM 666 N N . TRP A 1 88 ? -7.764 -2.902 -6.958 1.00 85.00 88 TRP A N 1
ATOM 667 C CA . TRP A 1 88 ? -6.916 -2.157 -7.887 1.00 85.00 88 TRP A CA 1
ATOM 668 C C . TRP A 1 88 ? -6.765 -2.842 -9.255 1.00 85.00 88 TRP A C 1
ATOM 670 O O . TRP A 1 88 ? -7.001 -2.220 -10.292 1.00 85.00 88 TRP A O 1
ATOM 680 N N . VAL A 1 89 ? -6.406 -4.130 -9.271 1.00 82.00 89 VAL A N 1
ATOM 681 C CA . VAL A 1 89 ? -6.181 -4.892 -10.511 1.00 82.00 89 VAL A CA 1
ATOM 682 C C . VAL A 1 89 ? -7.469 -5.042 -11.328 1.00 82.00 89 VAL A C 1
ATOM 684 O O . VAL A 1 89 ? -7.410 -5.019 -12.559 1.00 82.00 89 VAL A O 1
ATOM 687 N N . GLY A 1 90 ? -8.635 -5.118 -10.678 1.00 79.44 90 GLY A N 1
ATOM 688 C CA . GLY A 1 90 ? -9.939 -5.202 -11.343 1.00 79.44 90 GLY A CA 1
ATOM 689 C C . GLY A 1 90 ? -10.268 -4.014 -12.259 1.00 79.44 90 GLY A C 1
ATOM 690 O O . GLY A 1 90 ? -10.999 -4.187 -13.232 1.00 79.44 90 GLY A O 1
ATOM 691 N N . TYR A 1 91 ? -9.690 -2.832 -12.010 1.00 79.38 91 TYR A N 1
ATOM 692 C CA . TYR A 1 91 ? -9.882 -1.627 -12.837 1.00 79.38 91 TYR A CA 1
ATOM 693 C C . TYR A 1 91 ? -8.835 -1.473 -13.959 1.00 79.38 91 TYR A C 1
ATOM 695 O O . TYR A 1 91 ? -8.877 -0.519 -14.745 1.00 79.38 91 TYR A O 1
ATOM 703 N N . GLY A 1 92 ? -7.902 -2.420 -14.086 1.00 68.94 92 GLY A N 1
ATOM 704 C CA . GLY A 1 92 ? -6.925 -2.458 -15.170 1.00 68.94 92 GLY A CA 1
ATOM 705 C C . GLY A 1 92 ? -6.012 -1.228 -15.206 1.00 68.94 92 GLY A C 1
ATOM 706 O O . GLY A 1 92 ? -5.287 -0.947 -14.257 1.00 68.94 92 GLY A O 1
ATOM 707 N N . ARG A 1 93 ? -5.994 -0.513 -16.342 1.00 63.03 93 ARG A N 1
ATOM 708 C CA . ARG A 1 93 ? -5.090 0.634 -16.581 1.00 63.03 93 ARG A CA 1
ATOM 709 C C . ARG A 1 93 ? -5.682 1.995 -16.194 1.00 63.03 93 ARG A C 1
ATOM 711 O O . ARG A 1 93 ? -4.986 2.998 -16.348 1.00 63.03 93 ARG A O 1
ATOM 718 N N . SER A 1 94 ? -6.937 2.063 -15.740 1.00 75.75 94 SER A N 1
ATOM 719 C CA . SER A 1 94 ? -7.530 3.337 -15.319 1.00 75.75 94 SER A CA 1
ATOM 720 C C . SER A 1 94 ? -7.066 3.697 -13.911 1.00 75.75 94 SER A C 1
ATOM 722 O O . SER A 1 94 ? -7.634 3.259 -12.913 1.00 75.75 94 SER A O 1
ATOM 724 N N . THR A 1 95 ? -6.015 4.511 -13.829 1.00 72.50 95 THR A N 1
ATOM 725 C CA . THR A 1 95 ? -5.419 4.926 -12.553 1.00 72.50 95 THR A CA 1
ATOM 726 C C . THR A 1 95 ? -6.405 5.709 -11.684 1.00 72.50 95 THR A C 1
ATOM 728 O O . THR A 1 95 ? -6.398 5.550 -10.470 1.00 72.50 95 THR A O 1
ATOM 731 N N . ALA A 1 96 ? -7.256 6.548 -12.289 1.00 77.75 96 ALA A N 1
ATOM 732 C CA . ALA A 1 96 ? -8.216 7.374 -11.555 1.00 77.75 96 ALA A CA 1
ATOM 733 C C . ALA A 1 96 ? -9.377 6.544 -10.986 1.00 77.75 96 ALA A C 1
ATOM 735 O O . ALA A 1 96 ? -9.692 6.682 -9.805 1.00 77.75 96 ALA A O 1
ATOM 736 N N . ASP A 1 97 ? -9.961 5.649 -11.790 1.00 82.44 97 ASP A N 1
ATOM 737 C CA . ASP A 1 97 ? -11.074 4.801 -11.345 1.00 82.44 97 ASP A CA 1
ATOM 738 C C . ASP A 1 97 ? -10.603 3.758 -10.328 1.00 82.44 97 ASP A C 1
ATOM 740 O O . ASP A 1 97 ? -11.239 3.577 -9.291 1.00 82.44 97 ASP A O 1
ATOM 744 N N . GLY A 1 98 ? -9.443 3.134 -10.571 1.0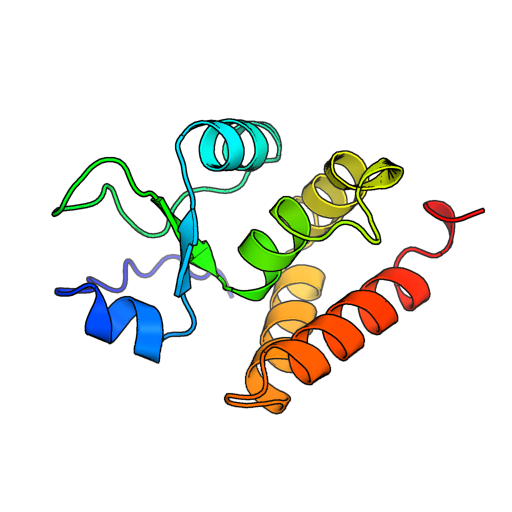0 82.81 98 GLY A N 1
ATOM 745 C CA . GLY A 1 98 ? -8.823 2.214 -9.618 1.00 82.81 98 GLY A CA 1
ATOM 746 C C . GLY A 1 98 ? -8.511 2.898 -8.289 1.00 82.81 98 GLY A C 1
ATOM 747 O O . GLY A 1 98 ? -8.780 2.341 -7.226 1.00 82.81 98 GLY A O 1
ATOM 748 N N . TRP A 1 99 ? -8.023 4.143 -8.328 1.00 84.12 99 TRP A N 1
ATOM 749 C CA . TRP A 1 99 ? -7.765 4.916 -7.115 1.00 84.12 99 TRP A CA 1
ATOM 750 C C . TRP A 1 99 ? -9.046 5.303 -6.372 1.00 84.12 99 TRP A C 1
ATOM 752 O O . TRP A 1 99 ? -9.101 5.210 -5.143 1.00 84.12 99 TRP A O 1
ATOM 762 N N . HIS A 1 100 ? -10.095 5.691 -7.098 1.00 85.25 100 HIS A N 1
ATOM 763 C CA . HIS A 1 100 ? -11.399 5.973 -6.509 1.00 85.25 100 HIS A CA 1
ATOM 764 C C . HIS A 1 100 ? -11.995 4.728 -5.837 1.00 85.25 100 HIS A C 1
ATOM 766 O O . HIS A 1 100 ? -12.469 4.816 -4.706 1.00 85.25 100 HIS A O 1
ATOM 772 N N . ALA A 1 101 ? -11.915 3.565 -6.485 1.00 88.00 101 ALA A N 1
ATOM 773 C CA . ALA A 1 101 ? -12.417 2.305 -5.947 1.00 88.00 101 ALA A CA 1
ATOM 774 C C . ALA A 1 101 ? -11.653 1.842 -4.700 1.00 88.00 101 ALA A C 1
ATOM 776 O O . ALA A 1 101 ? -12.277 1.477 -3.707 1.00 88.00 101 ALA A O 1
ATOM 777 N N . VAL A 1 102 ? -10.317 1.917 -4.721 1.00 89.19 102 VAL A N 1
ATOM 778 C CA . VAL A 1 102 ? -9.469 1.650 -3.546 1.00 89.19 102 VAL A CA 1
ATOM 779 C C . VAL A 1 102 ? -9.821 2.595 -2.401 1.00 89.19 102 VAL A C 1
ATOM 781 O O . VAL A 1 102 ? -10.017 2.147 -1.276 1.00 89.19 102 VAL A O 1
ATOM 784 N N . SER A 1 103 ? -9.963 3.892 -2.686 1.00 87.38 103 SER A N 1
ATOM 785 C CA . SER A 1 103 ? -10.334 4.881 -1.669 1.00 87.38 103 SER A CA 1
ATOM 786 C C . SER A 1 103 ? -11.700 4.561 -1.064 1.00 87.38 103 SER A C 1
ATOM 788 O O . SER A 1 103 ? -11.821 4.502 0.155 1.00 87.38 103 SER A O 1
ATOM 790 N N . LYS A 1 104 ? -12.713 4.287 -1.896 1.00 89.50 104 LYS A N 1
ATOM 791 C CA . LYS A 1 104 ? -14.055 3.904 -1.439 1.00 89.50 104 LYS A CA 1
ATOM 792 C C . LYS A 1 104 ? -14.018 2.665 -0.542 1.00 89.50 104 LYS A C 1
ATOM 794 O O . LYS A 1 104 ? -14.624 2.681 0.522 1.00 89.50 104 LYS A O 1
ATOM 799 N N . TYR A 1 105 ? -13.267 1.638 -0.935 1.00 91.56 105 TYR A N 1
ATOM 800 C CA . TYR A 1 105 ? -13.121 0.423 -0.136 1.00 91.56 105 TYR A CA 1
ATOM 801 C C . TYR A 1 105 ? -12.475 0.703 1.229 1.00 91.56 105 TYR A C 1
ATOM 803 O O . TYR A 1 105 ? -12.935 0.182 2.236 1.00 91.56 105 TYR A O 1
ATOM 811 N N . ILE A 1 106 ? -11.458 1.570 1.292 1.00 91.56 106 ILE A N 1
ATOM 812 C CA . ILE A 1 106 ? -10.838 1.986 2.562 1.00 91.56 106 ILE A CA 1
ATOM 813 C C . ILE A 1 106 ? -11.849 2.707 3.464 1.00 91.56 106 ILE A C 1
ATOM 815 O O . ILE A 1 106 ? -11.907 2.408 4.651 1.00 91.56 106 ILE A O 1
ATOM 819 N N . TYR A 1 107 ? -12.655 3.622 2.916 1.00 90.38 107 TYR A N 1
ATOM 820 C CA . TYR A 1 107 ? -13.706 4.313 3.678 1.00 90.38 107 TYR A CA 1
ATOM 821 C C . TYR A 1 107 ? -14.758 3.348 4.238 1.00 90.38 107 TYR A C 1
ATOM 823 O O . TYR A 1 107 ? -15.230 3.538 5.354 1.00 90.38 107 TYR A O 1
ATOM 831 N N . GLU A 1 108 ? -15.137 2.329 3.467 1.00 91.75 108 GLU A N 1
ATOM 832 C CA . GLU A 1 108 ? -16.123 1.328 3.887 1.00 91.75 108 GLU A CA 1
ATOM 833 C C . GLU A 1 108 ? -15.546 0.327 4.900 1.00 91.75 108 GLU A C 1
ATOM 835 O O . GLU A 1 108 ? -16.269 -0.127 5.784 1.00 91.75 108 GLU A O 1
ATOM 840 N N . ALA A 1 109 ? -14.260 -0.013 4.782 1.00 92.31 109 ALA A N 1
ATOM 841 C CA . ALA A 1 109 ? -13.595 -0.998 5.632 1.00 92.31 109 ALA A CA 1
ATOM 842 C C . ALA A 1 109 ? -13.051 -0.422 6.950 1.00 92.31 109 ALA A C 1
ATOM 844 O O . ALA A 1 109 ? -12.966 -1.159 7.927 1.00 92.31 109 ALA A O 1
ATOM 845 N N . LEU A 1 110 ? -12.678 0.863 6.970 1.00 92.12 110 LEU A N 1
ATOM 846 C CA . LEU A 1 110 ? -12.108 1.564 8.129 1.00 92.12 110 LEU A CA 1
ATOM 847 C C . LEU A 1 110 ? -12.885 2.860 8.438 1.00 92.12 110 LEU A C 1
ATOM 849 O O . LEU A 1 110 ? -12.288 3.946 8.444 1.00 92.12 110 LEU A O 1
ATOM 853 N N . PRO A 1 111 ? -14.216 2.795 8.632 1.00 90.56 111 PRO A N 1
ATOM 854 C CA . PRO A 1 111 ? -15.046 3.983 8.825 1.00 90.56 111 PRO A CA 1
ATOM 855 C C . PRO A 1 111 ? -14.597 4.834 10.020 1.00 90.56 111 PRO A C 1
ATOM 857 O O . PRO A 1 111 ? -14.620 6.060 9.942 1.00 90.56 111 PRO A O 1
ATOM 860 N N . GLU A 1 112 ? -14.093 4.206 11.082 1.00 90.25 112 GLU A N 1
ATOM 861 C CA . GLU A 1 112 ? -13.648 4.849 12.320 1.00 90.25 112 GLU A CA 1
ATOM 862 C C . GLU A 1 112 ? -12.480 5.826 12.138 1.00 90.25 112 GLU A C 1
ATOM 864 O O . GLU A 1 112 ? -12.208 6.643 13.016 1.00 90.25 112 GLU A O 1
ATOM 869 N N . LEU A 1 113 ? -11.767 5.761 11.011 1.00 87.75 113 LEU A N 1
ATOM 870 C CA . LEU A 1 113 ? -10.683 6.695 10.712 1.00 87.75 113 LEU A CA 1
ATOM 871 C C . LEU A 1 113 ? -11.193 8.032 10.145 1.00 87.75 113 LEU A C 1
ATOM 873 O O . LEU A 1 113 ? -10.419 8.990 10.067 1.00 87.75 113 LEU A O 1
ATOM 877 N N . PHE A 1 114 ? -12.463 8.115 9.745 1.00 83.88 114 PHE A N 1
ATOM 878 C CA . PHE A 1 114 ? -13.019 9.237 8.981 1.00 83.88 114 PHE A CA 1
ATOM 879 C C . PHE A 1 114 ? -14.178 9.972 9.670 1.00 83.88 114 PHE A C 1
ATOM 881 O O . PHE A 1 114 ? -14.773 10.856 9.049 1.00 83.88 114 PHE A O 1
ATOM 888 N N . GLU A 1 115 ? -14.475 9.621 10.921 1.00 71.75 115 GLU A N 1
ATOM 889 C CA . GLU A 1 115 ? -15.469 10.285 11.780 1.00 71.75 115 GLU A CA 1
ATOM 890 C C . GLU A 1 115 ? -14.935 11.554 12.466 1.00 71.75 115 GLU A C 1
ATOM 892 O O . GLU A 1 115 ? -13.724 11.619 12.792 1.00 71.75 115 GLU A O 1
#

Secondary structure (DSSP, 8-state):
----S-----SHHHHHHTTEEEE-HHHHHHHHHTT---SS--SSSS-EEEEHHHHHHHH-STTTTTHHHHHHHHHH-HHHHHHHHHHHHHTTT-HHHHHHHHHHHHHHH-GGG--

Sequence (115 aa):
MSFNNPINFNSANELREAGYVPVGIEQNALLTNCGFEPAQPNPIGPRFWYPAHIAGIVTGSFIATQRVAILRAIAADPEFEAALYAVWVGYGRSTADGWHAVSKYIYEALPELFE

Radius of gyration: 13.72 Å; chains: 1; bounding box: 35×32×30 Å